Protein AF-A0A961H2U4-F1 (afdb_monomer_lite)

Foldseek 3Di:
DQCCVVVVDVDPVVADPQWAAADPVQFAQDPPPDDDGTFAWDWEAAPPPRDIDICHRVNLNCVGRVVVDHPVDDDRHDPVVVVVVVVVVQVVCVVVVNHDPDDDDD

Secondary structure (DSSP, 8-state):
-HHHHTTS-SSGGGS-TTSEEP-TTT---TT-S---SEE--EEEE-TTT--EEEE-HHHHHIIIIIS---TT----S-HHHHHHHHHHHHHHHHHTT-----PPP-

Radius of gyration: 17.07 Å; chains: 1; bounding box: 35×33×45 Å

pLDDT: mean 91.64, std 11.44, range [37.22, 98.5]

Sequence (106 aa):
MKLIDRGWINQADEIPDDAVPVDPDLINLGGSWHRPIFFSDQPFVCRDCGVSCVWKAVDQQWYFETFHAPYYETANRCRACRRKERRRKEQARIDSGHAVDTPPAE

Structure (mmCIF, N/CA/C/O backbone):
data_AF-A0A961H2U4-F1
#
_entry.id   AF-A0A961H2U4-F1
#
loop_
_atom_site.group_PDB
_atom_site.id
_atom_site.type_symbol
_atom_site.label_atom_id
_at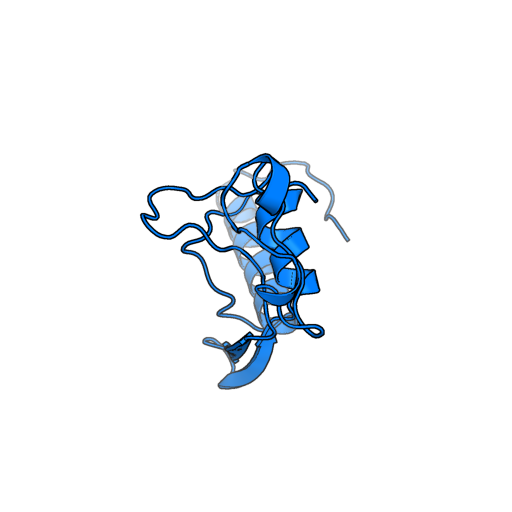om_site.label_alt_id
_atom_site.label_comp_id
_atom_site.label_asym_id
_atom_site.label_entity_id
_atom_site.label_seq_id
_atom_site.pdbx_PDB_ins_code
_atom_site.Cartn_x
_atom_site.Cartn_y
_atom_site.Cartn_z
_atom_site.occupancy
_atom_site.B_iso_or_equiv
_atom_site.auth_seq_id
_atom_site.auth_comp_id
_atom_site.auth_asym_id
_atom_site.auth_atom_id
_atom_site.pdbx_PDB_model_num
ATOM 1 N N . MET A 1 1 ? 12.297 3.035 -19.444 1.00 82.38 1 MET A N 1
ATOM 2 C CA . MET A 1 1 ? 11.355 2.698 -18.346 1.00 82.38 1 MET A CA 1
ATOM 3 C C . MET A 1 1 ? 12.208 2.630 -17.106 1.00 82.38 1 MET A C 1
ATOM 5 O O . MET A 1 1 ? 13.181 1.888 -17.142 1.00 82.38 1 MET A O 1
ATOM 9 N N . LYS A 1 2 ? 11.876 3.373 -16.043 1.00 92.31 2 LYS A N 1
ATOM 10 C CA . LYS A 1 2 ? 12.812 3.640 -14.936 1.00 92.31 2 LYS A CA 1
ATOM 11 C C . LYS A 1 2 ? 13.449 2.391 -14.319 1.00 92.31 2 LYS A C 1
ATOM 13 O O . LYS A 1 2 ? 14.611 2.437 -13.941 1.00 92.31 2 LYS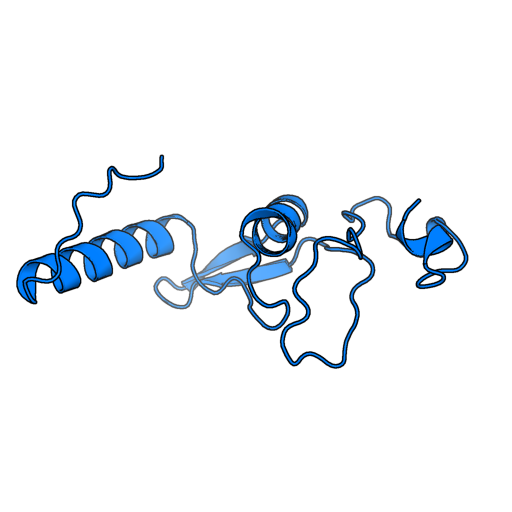 A O 1
ATOM 18 N N . LEU A 1 3 ? 12.722 1.274 -14.260 1.00 95.38 3 LEU A N 1
ATOM 19 C CA . LEU A 1 3 ? 13.245 -0.011 -13.782 1.00 95.38 3 LEU A CA 1
ATOM 20 C C . LEU A 1 3 ? 14.392 -0.558 -14.651 1.00 95.38 3 LEU A C 1
ATOM 22 O O . LEU A 1 3 ? 15.390 -1.012 -14.100 1.00 95.38 3 LEU A O 1
ATOM 26 N N . ILE A 1 4 ? 14.285 -0.469 -15.982 1.00 95.25 4 ILE A N 1
ATOM 27 C CA . ILE A 1 4 ? 15.361 -0.846 -16.919 1.00 95.25 4 ILE A CA 1
ATOM 28 C C . ILE A 1 4 ? 16.523 0.140 -16.795 1.00 95.25 4 ILE A C 1
ATOM 30 O O . ILE A 1 4 ? 17.674 -0.267 -16.683 1.00 95.25 4 ILE A O 1
ATOM 34 N N . ASP A 1 5 ? 16.221 1.440 -16.739 1.00 95.69 5 ASP A N 1
ATOM 35 C CA . ASP A 1 5 ? 17.235 2.501 -16.656 1.00 95.69 5 ASP A CA 1
ATOM 36 C C . ASP A 1 5 ? 18.073 2.382 -15.361 1.00 95.69 5 ASP A C 1
ATOM 38 O O . ASP A 1 5 ? 19.258 2.713 -15.330 1.00 95.69 5 ASP A O 1
ATOM 42 N N . ARG A 1 6 ? 17.463 1.855 -14.291 1.00 91.81 6 ARG A N 1
ATOM 43 C CA . ARG A 1 6 ? 18.086 1.523 -12.998 1.00 91.81 6 ARG A CA 1
ATOM 44 C C . ARG A 1 6 ? 18.735 0.136 -12.947 1.00 91.81 6 ARG A C 1
ATOM 46 O O . ARG A 1 6 ? 19.351 -0.186 -11.931 1.00 91.81 6 ARG A O 1
ATOM 53 N N . GLY A 1 7 ? 18.565 -0.692 -13.977 1.00 94.31 7 GLY A N 1
ATOM 54 C CA . GLY A 1 7 ? 19.036 -2.078 -14.009 1.00 94.31 7 GLY A CA 1
ATOM 55 C C . GLY A 1 7 ? 18.354 -2.995 -12.987 1.00 94.31 7 GLY A C 1
ATOM 56 O O . GLY A 1 7 ? 18.970 -3.946 -12.515 1.00 94.31 7 GLY A O 1
ATOM 57 N N . TRP A 1 8 ? 17.116 -2.690 -12.580 1.00 93.44 8 TRP A N 1
ATOM 58 C CA . TRP A 1 8 ? 16.326 -3.554 -11.688 1.00 93.44 8 TRP A CA 1
ATOM 59 C C . TRP A 1 8 ? 15.682 -4.713 -12.444 1.00 93.44 8 TRP A C 1
ATOM 61 O O . TRP A 1 8 ? 15.455 -5.766 -11.856 1.00 93.44 8 TRP A O 1
ATOM 71 N N . ILE A 1 9 ? 15.424 -4.501 -13.732 1.00 95.62 9 ILE A N 1
ATOM 72 C CA . ILE A 1 9 ? 15.023 -5.519 -14.698 1.00 95.62 9 ILE A CA 1
ATOM 73 C C . ILE A 1 9 ? 15.834 -5.307 -15.981 1.00 95.62 9 ILE A C 1
ATOM 75 O O . ILE A 1 9 ? 16.357 -4.213 -16.217 1.00 95.62 9 ILE A O 1
ATOM 79 N N . ASN A 1 10 ? 15.921 -6.331 -16.817 1.00 96.06 10 ASN A N 1
ATOM 80 C CA . ASN A 1 10 ? 16.588 -6.283 -18.115 1.00 96.06 10 ASN A CA 1
ATOM 81 C C . ASN A 1 10 ? 15.607 -5.936 -19.239 1.00 96.06 10 ASN A C 1
ATOM 83 O O . ASN A 1 10 ? 15.978 -5.246 -20.190 1.00 96.06 10 ASN A O 1
ATOM 87 N N . GLN A 1 11 ? 14.367 -6.423 -19.143 1.00 95.19 11 GLN A N 1
ATOM 88 C CA . GLN A 1 11 ? 13.363 -6.322 -20.200 1.00 95.19 11 GLN A CA 1
ATOM 89 C C . GLN A 1 11 ? 11.976 -5.990 -19.634 1.00 95.19 11 GLN A C 1
ATOM 91 O O . GLN A 1 11 ? 11.681 -6.235 -18.468 1.00 95.19 11 GLN A O 1
ATOM 96 N N . ALA A 1 12 ? 11.126 -5.362 -20.450 1.00 92.19 12 ALA A N 1
ATOM 97 C CA . ALA A 1 12 ? 9.814 -4.886 -20.003 1.00 92.19 12 ALA A CA 1
ATOM 98 C C . ALA A 1 12 ? 8.798 -6.018 -19.764 1.00 92.19 12 ALA A C 1
ATOM 100 O O . ALA A 1 12 ? 7.874 -5.833 -18.983 1.00 92.19 12 ALA A O 1
ATOM 101 N N . ASP A 1 13 ? 8.987 -7.172 -20.401 1.00 95.19 13 ASP A N 1
ATOM 102 C CA . ASP A 1 13 ? 8.166 -8.383 -20.265 1.00 95.19 13 ASP A CA 1
ATOM 103 C C . ASP A 1 13 ? 8.372 -9.121 -18.930 1.00 95.19 13 ASP A C 1
ATOM 105 O O . ASP A 1 13 ? 7.598 -10.011 -18.586 1.00 95.19 13 ASP A O 1
ATOM 109 N N . GLU A 1 14 ? 9.365 -8.717 -18.131 1.00 95.19 14 GLU A N 1
ATOM 110 C CA . GLU A 1 14 ? 9.478 -9.124 -16.726 1.00 95.19 14 GLU A CA 1
ATOM 111 C C . GLU A 1 14 ? 8.340 -8.549 -15.858 1.00 95.19 14 GLU A C 1
ATOM 113 O O . GLU A 1 14 ? 8.127 -9.004 -14.731 1.00 95.19 14 GLU A O 1
ATOM 118 N N . ILE A 1 15 ? 7.603 -7.555 -16.370 1.00 96.50 15 ILE A N 1
ATOM 119 C CA . ILE A 1 15 ? 6.406 -6.991 -15.744 1.00 96.50 15 ILE A CA 1
ATOM 120 C C . ILE A 1 15 ? 5.161 -7.604 -16.405 1.00 96.50 15 ILE A C 1
ATOM 122 O O . ILE A 1 15 ? 4.991 -7.446 -17.613 1.00 96.50 15 ILE A O 1
ATOM 126 N N . PRO A 1 16 ? 4.269 -8.270 -15.647 1.00 96.38 16 PRO A N 1
ATOM 127 C CA . PRO A 1 16 ? 3.008 -8.772 -16.189 1.00 96.38 16 PRO A CA 1
ATOM 128 C C . PRO A 1 16 ? 2.119 -7.654 -16.753 1.00 96.38 16 PRO A C 1
ATOM 130 O O . PRO A 1 16 ? 2.057 -6.564 -16.184 1.00 96.38 16 PRO A O 1
ATOM 133 N N . ASP A 1 17 ? 1.371 -7.947 -17.820 1.00 94.50 17 ASP A N 1
ATOM 134 C CA . ASP A 1 17 ? 0.498 -6.973 -18.501 1.00 94.50 17 ASP A CA 1
ATOM 135 C C . ASP A 1 17 ? -0.618 -6.405 -17.602 1.00 94.50 17 ASP A C 1
ATOM 137 O O . ASP A 1 17 ? -1.096 -5.291 -17.820 1.00 94.50 17 AS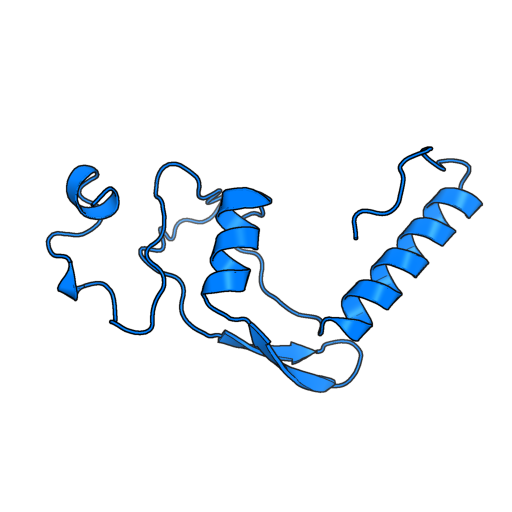P A O 1
ATOM 141 N N . ASP A 1 18 ? -1.059 -7.167 -16.600 1.00 94.69 18 ASP A N 1
ATOM 142 C CA . ASP A 1 18 ? -2.093 -6.783 -15.634 1.00 94.69 18 ASP A CA 1
ATOM 143 C C . ASP A 1 18 ? -1.528 -6.135 -14.357 1.00 94.69 18 ASP A C 1
ATOM 145 O O . ASP A 1 18 ? -2.281 -5.794 -13.439 1.00 94.69 18 ASP A O 1
ATOM 149 N N . ALA A 1 19 ? -0.209 -5.939 -14.296 1.00 97.19 19 ALA A N 1
ATOM 150 C CA . ALA A 1 19 ? 0.487 -5.333 -13.174 1.00 97.19 19 ALA A CA 1
ATOM 151 C C . ALA A 1 19 ? 0.80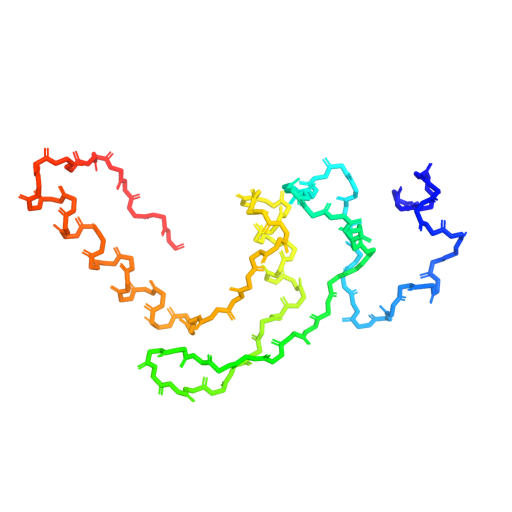0 -3.847 -13.413 1.00 97.19 19 ALA A C 1
ATOM 153 O O . ALA A 1 19 ? 0.863 -3.350 -14.536 1.00 97.19 19 ALA A O 1
ATOM 154 N N . VAL A 1 20 ? 1.031 -3.116 -12.323 1.00 97.56 20 VAL A N 1
ATOM 155 C CA . VAL A 1 20 ? 1.482 -1.719 -12.363 1.00 97.56 20 VAL A CA 1
ATOM 156 C C . VAL A 1 20 ? 2.981 -1.685 -12.063 1.00 97.56 20 VAL A C 1
ATOM 158 O O . VAL A 1 20 ? 3.368 -2.122 -10.978 1.00 97.56 20 VAL A O 1
ATOM 161 N N . PRO A 1 21 ? 3.845 -1.192 -12.969 1.00 97.56 21 PRO A N 1
ATOM 162 C CA . PRO A 1 21 ? 5.282 -1.135 -12.717 1.00 97.56 21 PRO A CA 1
ATOM 163 C C . PRO A 1 21 ? 5.595 -0.172 -11.568 1.00 97.56 21 PRO A C 1
ATOM 165 O O . PRO A 1 21 ? 5.025 0.916 -11.489 1.00 97.56 21 PRO A O 1
ATOM 168 N N . VAL A 1 22 ? 6.529 -0.568 -10.704 1.00 97.25 22 VAL A N 1
ATOM 169 C CA . VAL A 1 22 ? 7.019 0.271 -9.602 1.00 97.25 22 VAL A CA 1
ATOM 170 C C . VAL A 1 22 ? 7.878 1.403 -10.155 1.00 97.25 22 VAL A C 1
ATOM 172 O O . VAL A 1 22 ? 8.744 1.179 -11.005 1.00 97.25 22 VAL A O 1
ATOM 175 N N . ASP A 1 23 ? 7.709 2.610 -9.623 1.00 96.38 23 ASP A N 1
ATOM 176 C CA . ASP A 1 23 ? 8.676 3.686 -9.784 1.00 96.38 23 ASP A CA 1
ATOM 177 C C . ASP A 1 23 ? 9.793 3.545 -8.728 1.00 96.38 23 ASP A C 1
ATOM 179 O O . ASP A 1 23 ? 9.577 3.820 -7.539 1.00 96.38 23 ASP A O 1
ATOM 183 N N . PRO A 1 24 ? 11.017 3.144 -9.129 1.00 94.25 24 PRO A N 1
ATOM 184 C CA . PRO A 1 24 ? 12.121 2.941 -8.196 1.00 94.25 24 PRO A CA 1
ATOM 185 C C . PRO A 1 24 ? 12.595 4.244 -7.531 1.00 94.25 24 PRO A C 1
ATOM 187 O O . PRO A 1 24 ? 13.415 4.180 -6.618 1.00 94.25 24 PRO A O 1
ATOM 190 N N . ASP A 1 25 ? 12.145 5.418 -7.990 1.00 93.69 25 ASP A N 1
ATOM 191 C CA . ASP A 1 25 ? 12.460 6.726 -7.394 1.00 93.69 25 ASP A CA 1
ATOM 192 C C . ASP A 1 25 ? 11.535 7.083 -6.231 1.00 93.69 25 ASP A C 1
ATOM 194 O O . ASP A 1 25 ? 11.906 7.891 -5.381 1.00 93.69 25 ASP A O 1
ATOM 198 N N . LEU A 1 26 ? 10.317 6.538 -6.232 1.00 94.94 26 LEU A N 1
ATOM 199 C CA . LEU A 1 26 ? 9.241 6.968 -5.337 1.00 94.94 26 LEU A CA 1
ATOM 200 C C . LEU A 1 26 ? 8.981 5.968 -4.214 1.00 94.94 26 LEU A C 1
ATOM 202 O O . LEU A 1 26 ? 8.511 6.349 -3.138 1.00 94.94 26 LEU A O 1
ATOM 206 N N . ILE A 1 27 ? 9.279 4.692 -4.458 1.00 93.69 27 ILE A N 1
ATOM 207 C CA . ILE A 1 27 ? 8.955 3.633 -3.516 1.00 93.69 27 ILE A CA 1
ATOM 208 C C . ILE A 1 27 ? 9.754 3.743 -2.211 1.00 93.69 27 ILE A C 1
ATOM 210 O O . ILE A 1 27 ? 10.986 3.733 -2.185 1.00 93.69 27 ILE A O 1
ATOM 214 N N . ASN A 1 28 ? 9.037 3.770 -1.088 1.00 92.31 28 ASN A N 1
ATOM 215 C CA . ASN A 1 28 ? 9.632 3.663 0.237 1.00 92.31 28 ASN A CA 1
ATOM 216 C C . ASN A 1 28 ? 9.810 2.185 0.621 1.00 92.31 28 ASN A C 1
ATOM 218 O O . ASN A 1 28 ? 8.903 1.547 1.155 1.00 92.31 28 ASN A O 1
ATOM 222 N N . LEU A 1 29 ? 11.002 1.631 0.388 1.00 89.12 29 LEU A N 1
ATOM 223 C CA . LEU A 1 29 ? 11.319 0.250 0.780 1.00 89.12 29 LEU A CA 1
ATOM 224 C C . LEU A 1 29 ? 11.316 0.042 2.307 1.00 89.12 29 LEU A C 1
ATOM 226 O O . LEU A 1 29 ? 11.216 -1.094 2.778 1.00 89.12 29 LEU A O 1
ATOM 230 N N . GLY A 1 30 ? 11.415 1.113 3.102 1.00 86.69 30 GLY A N 1
ATOM 231 C CA . GLY A 1 30 ? 11.591 1.025 4.547 1.00 86.69 30 GLY A CA 1
ATOM 232 C C . GLY A 1 30 ? 12.800 0.152 4.908 1.00 86.69 30 GLY A C 1
ATOM 233 O O . GLY A 1 30 ? 13.880 0.312 4.350 1.00 86.69 30 GLY A O 1
ATOM 234 N N . GLY A 1 31 ? 12.605 -0.797 5.827 1.00 84.75 31 GLY A N 1
ATOM 235 C CA . GLY A 1 31 ? 13.610 -1.807 6.190 1.00 84.75 31 GLY A CA 1
ATOM 236 C C . GLY A 1 31 ? 13.542 -3.103 5.370 1.00 84.75 31 GLY A C 1
ATOM 237 O O . GLY A 1 31 ? 14.088 -4.115 5.803 1.00 84.75 31 GLY A O 1
ATOM 238 N N . SER A 1 32 ? 12.820 -3.121 4.244 1.00 82.94 32 SER A N 1
ATOM 239 C CA . SER A 1 32 ? 12.669 -4.319 3.412 1.00 82.94 32 SER A CA 1
ATOM 240 C C . SER A 1 32 ? 13.948 -4.630 2.632 1.00 82.94 32 SER A C 1
ATOM 242 O O . SER A 1 32 ? 14.530 -3.758 1.992 1.00 82.94 32 SER A O 1
ATOM 244 N N . TRP A 1 33 ? 14.334 -5.907 2.610 1.00 82.69 33 TRP A N 1
ATOM 245 C CA . TRP A 1 33 ? 15.393 -6.422 1.731 1.00 82.69 33 TRP A CA 1
ATOM 246 C C . TRP A 1 33 ? 14.899 -6.704 0.306 1.00 82.69 33 TRP A C 1
ATOM 248 O O . TRP A 1 33 ? 15.702 -6.869 -0.612 1.00 82.69 33 TRP A O 1
ATOM 258 N N . HIS A 1 34 ? 13.581 -6.775 0.115 1.00 85.69 34 HIS A N 1
ATOM 259 C CA . HIS A 1 34 ? 12.961 -7.028 -1.177 1.00 85.69 34 HIS A CA 1
ATOM 260 C C . HIS A 1 34 ? 12.699 -5.715 -1.916 1.00 85.69 34 HIS A C 1
ATOM 262 O O . HIS A 1 34 ? 12.070 -4.809 -1.364 1.00 85.69 34 HIS A O 1
ATOM 268 N N . ARG A 1 35 ? 13.144 -5.655 -3.176 1.00 89.44 35 ARG A N 1
ATOM 269 C CA . ARG A 1 35 ? 12.839 -4.581 -4.125 1.00 89.44 35 ARG A CA 1
ATOM 270 C C . ARG A 1 35 ? 11.754 -5.064 -5.088 1.00 89.44 35 ARG A C 1
ATOM 272 O O . ARG A 1 35 ? 12.072 -5.886 -5.949 1.00 89.44 35 ARG A O 1
ATOM 279 N N . PRO A 1 36 ? 10.506 -4.602 -4.950 1.00 93.44 36 PRO A N 1
ATOM 280 C CA . PRO A 1 36 ? 9.469 -4.960 -5.900 1.00 93.44 36 PRO A CA 1
ATOM 281 C C . PRO A 1 36 ? 9.709 -4.250 -7.230 1.00 93.44 36 PRO A C 1
ATOM 283 O O . PRO A 1 36 ? 10.206 -3.123 -7.274 1.00 93.44 36 PRO A O 1
ATOM 286 N N . ILE A 1 37 ? 9.336 -4.927 -8.309 1.00 96.38 37 ILE A N 1
ATOM 287 C CA . ILE A 1 37 ? 9.416 -4.398 -9.675 1.00 96.38 37 ILE A CA 1
ATOM 288 C C . ILE A 1 37 ? 8.024 -4.061 -10.236 1.00 96.38 37 ILE A C 1
ATOM 290 O O . ILE A 1 37 ? 7.911 -3.246 -11.144 1.00 96.38 37 ILE A O 1
ATOM 294 N N . PHE A 1 38 ? 6.953 -4.604 -9.652 1.00 97.44 38 PHE A N 1
ATOM 295 C CA . PHE A 1 38 ? 5.567 -4.267 -9.977 1.00 97.44 38 PHE A CA 1
ATOM 296 C C . PHE A 1 38 ? 4.630 -4.491 -8.782 1.00 97.44 38 PHE A C 1
ATOM 298 O O . PHE A 1 38 ? 4.972 -5.201 -7.835 1.00 97.44 38 PHE A O 1
ATOM 305 N N . PHE A 1 39 ? 3.429 -3.923 -8.866 1.00 97.69 39 PHE A N 1
ATOM 306 C CA . PHE A 1 39 ? 2.275 -4.223 -8.023 1.00 97.69 39 PHE A CA 1
ATOM 307 C C . PHE A 1 39 ? 1.254 -5.046 -8.809 1.00 97.69 39 PHE A C 1
ATOM 309 O O . PHE A 1 39 ? 0.991 -4.758 -9.974 1.00 97.69 39 PHE A O 1
ATOM 316 N N . SER A 1 40 ? 0.633 -6.031 -8.168 1.00 97.56 40 SER A N 1
ATOM 317 C CA . SER A 1 40 ? -0.444 -6.848 -8.744 1.00 97.56 40 SER A CA 1
ATOM 318 C C . SER A 1 40 ? -1.611 -6.943 -7.771 1.00 97.56 40 SER A C 1
ATOM 320 O O . SER A 1 40 ? -1.417 -6.794 -6.566 1.00 97.56 40 SER A O 1
ATOM 322 N N . ASP A 1 41 ? -2.825 -7.182 -8.260 1.00 98.12 41 ASP A N 1
ATOM 323 C CA . ASP A 1 41 ? -4.019 -7.292 -7.418 1.00 98.12 41 ASP A CA 1
ATOM 324 C C . ASP A 1 41 ? -3.843 -8.354 -6.315 1.00 98.12 41 ASP A C 1
ATOM 326 O O . ASP A 1 41 ? -3.656 -9.538 -6.588 1.00 98.12 41 ASP A O 1
ATOM 330 N N . GLN A 1 42 ? -3.915 -7.928 -5.048 1.00 97.19 42 GLN A N 1
ATOM 331 C CA . GLN A 1 42 ? -3.709 -8.806 -3.892 1.00 97.19 42 GLN A CA 1
ATOM 332 C C . GLN A 1 42 ? -5.031 -9.066 -3.155 1.00 97.19 42 GLN A C 1
ATOM 334 O O . GLN A 1 42 ? -5.620 -8.125 -2.608 1.00 97.19 42 GLN A O 1
ATOM 339 N N . PRO A 1 43 ? -5.527 -10.315 -3.081 1.00 98.12 43 PRO A N 1
ATOM 340 C CA . PRO A 1 43 ? -6.687 -10.630 -2.260 1.00 98.12 43 PRO A CA 1
ATOM 341 C C . PRO A 1 43 ? -6.340 -10.502 -0.771 1.00 98.12 43 PRO A C 1
ATOM 343 O O . PRO A 1 43 ? -5.265 -10.897 -0.325 1.00 98.12 43 PRO A O 1
ATOM 346 N N . PHE A 1 44 ? -7.272 -9.989 0.027 1.00 98.25 44 PHE A N 1
ATOM 347 C CA . PHE A 1 44 ? -7.138 -9.944 1.481 1.00 98.25 44 PHE A CA 1
ATOM 348 C C . PHE A 1 44 ? -8.494 -10.092 2.168 1.00 98.25 44 PHE A C 1
ATOM 350 O O . PHE A 1 44 ? -9.549 -9.813 1.595 1.00 98.25 44 PHE A O 1
ATOM 357 N N . VAL A 1 45 ? -8.468 -10.501 3.434 1.00 98.44 45 VAL A N 1
ATOM 358 C CA . VAL A 1 45 ? -9.657 -10.562 4.287 1.00 98.44 45 VAL A CA 1
ATOM 359 C C . VAL A 1 45 ? -9.605 -9.407 5.274 1.00 98.44 45 VAL A C 1
ATOM 361 O O . VAL A 1 45 ? -8.598 -9.189 5.948 1.00 98.44 45 VAL A O 1
ATOM 364 N N . CYS A 1 46 ? -10.691 -8.641 5.367 1.00 98.44 46 CYS A N 1
ATOM 365 C CA . CYS A 1 46 ? -10.776 -7.560 6.338 1.00 98.44 46 CYS A CA 1
ATOM 366 C C . CYS A 1 46 ? -10.701 -8.120 7.764 1.00 98.44 46 CYS A C 1
ATOM 368 O O . CYS A 1 46 ? -11.593 -8.851 8.188 1.00 98.44 46 CYS A O 1
ATOM 370 N N . ARG A 1 47 ? -9.698 -7.699 8.540 1.00 98.19 47 ARG A N 1
ATOM 371 C CA . ARG A 1 47 ? -9.506 -8.153 9.928 1.00 98.19 47 ARG A CA 1
ATOM 372 C C . ARG A 1 47 ? -10.646 -7.793 10.885 1.00 98.19 47 ARG A C 1
ATOM 374 O O . ARG A 1 47 ? -10.744 -8.389 11.948 1.00 98.19 47 ARG A O 1
ATOM 381 N N . ASP A 1 48 ? -11.458 -6.791 10.542 1.00 98.06 48 ASP A N 1
ATOM 382 C CA . ASP A 1 48 ? -12.516 -6.292 11.427 1.00 98.06 48 ASP A CA 1
ATOM 383 C C . ASP A 1 48 ? -13.889 -6.902 11.101 1.00 98.06 48 ASP A C 1
ATOM 385 O O . ASP A 1 48 ? -14.674 -7.144 12.011 1.00 98.06 48 ASP A O 1
ATOM 389 N N . CYS A 1 49 ? -14.213 -7.117 9.819 1.00 98.12 49 CYS A N 1
ATOM 390 C CA . CYS A 1 49 ? -15.539 -7.600 9.401 1.00 98.12 49 CYS A CA 1
ATOM 391 C C . CYS A 1 49 ? -15.528 -8.899 8.586 1.00 98.12 49 CYS A C 1
ATOM 393 O O . CYS A 1 49 ? -16.592 -9.370 8.201 1.00 98.12 49 CYS A O 1
ATOM 395 N N . GLY A 1 50 ? -14.358 -9.466 8.286 1.00 98.31 50 GLY A N 1
ATOM 396 C CA . GLY A 1 50 ? -14.227 -10.747 7.589 1.00 98.31 50 GLY A CA 1
ATOM 397 C C . GLY A 1 50 ? -14.539 -10.727 6.089 1.00 98.31 50 GLY A C 1
ATOM 398 O O . GLY A 1 50 ? -14.411 -11.757 5.440 1.00 98.31 50 GLY A O 1
ATOM 399 N N . VAL A 1 51 ? -14.926 -9.585 5.508 1.00 98.50 51 VAL A N 1
ATOM 400 C CA . VAL A 1 51 ? -15.221 -9.511 4.069 1.00 98.50 51 VAL A CA 1
ATOM 401 C C . VAL A 1 51 ? -13.954 -9.723 3.235 1.00 98.50 51 VAL A C 1
ATOM 403 O O . VAL A 1 51 ? -12.911 -9.120 3.513 1.00 98.50 51 VAL A O 1
ATOM 406 N N . SER A 1 52 ? -14.058 -10.552 2.196 1.00 98.44 52 SER A N 1
ATOM 407 C CA . SER A 1 52 ? -13.023 -10.701 1.173 1.00 98.44 52 SER A CA 1
ATOM 408 C C . SER A 1 52 ? -12.959 -9.446 0.306 1.00 98.44 52 SER A C 1
ATOM 410 O O . SER A 1 52 ? -13.977 -8.894 -0.108 1.00 98.44 52 SER A O 1
ATOM 412 N N . CYS A 1 53 ? -11.753 -8.966 0.054 1.00 98.19 53 CYS A N 1
ATOM 413 C CA . CYS A 1 53 ? -11.469 -7.776 -0.732 1.00 98.19 53 CYS A CA 1
ATOM 414 C C . CYS A 1 53 ? -10.278 -8.040 -1.650 1.00 98.19 53 CYS A C 1
ATOM 416 O O . CYS A 1 53 ? -9.511 -8.974 -1.437 1.00 98.19 53 CYS A O 1
ATOM 418 N N . VAL A 1 54 ? -10.104 -7.164 -2.633 1.00 98.06 54 VAL A N 1
ATOM 419 C CA . VAL A 1 54 ? -8.903 -7.104 -3.465 1.00 98.06 54 VAL A CA 1
ATOM 420 C C . VAL A 1 54 ? -8.264 -5.741 -3.254 1.00 98.06 54 VAL A C 1
ATOM 422 O O . VAL A 1 54 ? -8.942 -4.712 -3.318 1.00 98.06 54 VAL A O 1
ATOM 425 N N . TRP A 1 55 ? -6.973 -5.732 -2.947 1.00 97.81 55 TRP A N 1
ATOM 426 C CA . TRP A 1 55 ? -6.154 -4.537 -2.944 1.00 97.81 55 TRP A CA 1
ATOM 427 C C . TRP A 1 55 ? -5.578 -4.357 -4.338 1.00 97.81 55 TRP A C 1
ATOM 429 O O . TRP A 1 55 ? -4.666 -5.079 -4.739 1.00 97.81 55 TRP A O 1
ATOM 439 N N . LYS A 1 56 ? -6.163 -3.428 -5.091 1.00 97.88 56 LYS A N 1
ATOM 440 C CA . LYS A 1 56 ? -5.827 -3.258 -6.500 1.00 97.88 56 LYS A CA 1
ATOM 441 C C . LYS A 1 56 ? -4.395 -2.767 -6.678 1.00 97.88 56 LYS A C 1
ATOM 443 O O . LYS A 1 56 ? -3.934 -1.962 -5.868 1.00 97.88 56 LYS A O 1
ATOM 448 N N . ALA A 1 57 ? -3.731 -3.176 -7.753 1.00 97.94 57 ALA A N 1
ATOM 449 C CA . ALA A 1 57 ? -2.380 -2.721 -8.089 1.00 97.94 57 ALA A CA 1
ATOM 450 C C . ALA A 1 57 ? -2.273 -1.182 -8.136 1.00 97.94 57 ALA A C 1
ATOM 452 O O . ALA A 1 57 ? -1.346 -0.595 -7.586 1.00 97.94 57 ALA A O 1
ATOM 453 N N . VAL A 1 58 ? -3.284 -0.509 -8.691 1.00 97.31 58 VAL A N 1
ATOM 454 C CA . VAL A 1 58 ? -3.360 0.965 -8.728 1.00 97.31 58 VAL A CA 1
ATOM 455 C C . VAL A 1 58 ? -3.495 1.605 -7.339 1.00 97.31 58 VAL A C 1
ATOM 457 O O . VAL A 1 58 ? -2.912 2.654 -7.077 1.00 97.31 58 VAL A O 1
ATOM 460 N N . ASP A 1 59 ? -4.222 0.962 -6.419 1.00 97.06 59 ASP A N 1
ATOM 461 C CA . ASP A 1 59 ? -4.353 1.441 -5.038 1.00 97.06 59 ASP A CA 1
ATOM 462 C C . ASP A 1 59 ? -3.043 1.229 -4.262 1.00 97.06 59 ASP A C 1
ATOM 464 O O . ASP A 1 59 ? -2.716 2.020 -3.378 1.00 97.06 59 ASP A O 1
ATOM 468 N N . GLN A 1 60 ? -2.300 0.160 -4.571 1.00 97.69 60 GLN A N 1
ATOM 469 C CA . GLN A 1 60 ? -0.962 -0.092 -4.027 1.00 97.69 60 GLN A CA 1
ATOM 470 C C . GLN A 1 60 ? 0.030 0.969 -4.500 1.00 97.69 60 GLN A C 1
ATOM 472 O O . GLN A 1 60 ? 0.726 1.543 -3.666 1.00 97.69 60 GLN A O 1
ATOM 477 N N . GLN A 1 61 ? 0.034 1.291 -5.799 1.00 97.50 61 GLN A N 1
ATOM 478 C CA . GLN A 1 61 ? 0.887 2.340 -6.357 1.00 97.50 61 GLN A CA 1
ATOM 479 C C . GLN A 1 61 ? 0.681 3.668 -5.625 1.00 97.50 61 GLN A C 1
ATOM 481 O O . GLN A 1 61 ? 1.630 4.236 -5.092 1.00 97.50 61 GLN A O 1
ATOM 486 N N . TRP A 1 62 ? -0.567 4.133 -5.507 1.00 96.81 62 TRP A N 1
ATOM 487 C CA . TRP A 1 62 ? -0.858 5.356 -4.757 1.00 96.81 62 TRP A CA 1
ATOM 488 C C . TRP A 1 62 ? -0.385 5.260 -3.296 1.00 96.81 62 TRP A C 1
ATOM 490 O O . TRP A 1 62 ? 0.232 6.190 -2.775 1.00 96.81 62 TRP A O 1
ATOM 500 N N . TYR A 1 63 ? -0.632 4.130 -2.628 1.00 96.44 63 TYR A N 1
ATOM 501 C CA . TYR A 1 63 ? -0.277 3.944 -1.220 1.00 96.44 63 TYR A CA 1
ATOM 502 C C . TYR A 1 63 ? 1.238 3.991 -0.967 1.00 96.44 63 TYR A C 1
ATOM 504 O O . TYR A 1 63 ? 1.692 4.621 -0.009 1.00 96.44 63 TYR A O 1
ATOM 512 N N . PHE A 1 64 ? 2.027 3.352 -1.825 1.00 96.12 64 PHE A N 1
ATOM 513 C CA . PHE A 1 64 ? 3.472 3.249 -1.638 1.00 96.12 64 PHE A CA 1
ATOM 514 C C . PHE A 1 64 ? 4.251 4.405 -2.265 1.00 96.12 64 PHE A C 1
ATOM 516 O O . PHE A 1 64 ? 5.234 4.851 -1.680 1.00 96.12 64 PHE A O 1
ATOM 523 N N . GLU A 1 65 ? 3.824 4.913 -3.421 1.00 96.62 65 GLU A N 1
ATOM 524 C CA . GLU A 1 65 ? 4.571 5.932 -4.170 1.00 96.62 65 GLU A CA 1
ATOM 525 C C . GLU A 1 65 ? 4.089 7.353 -3.880 1.00 96.62 65 GLU A C 1
ATOM 527 O O . GLU A 1 65 ? 4.898 8.272 -3.860 1.00 96.62 65 GLU A O 1
ATOM 532 N N . THR A 1 66 ? 2.786 7.556 -3.639 1.00 95.94 66 THR A N 1
ATOM 533 C CA . THR A 1 66 ? 2.229 8.895 -3.356 1.00 95.94 66 THR A CA 1
ATOM 534 C C . THR A 1 66 ? 2.088 9.152 -1.860 1.00 95.94 66 THR A C 1
ATOM 536 O O . THR A 1 66 ? 2.463 10.211 -1.365 1.00 95.94 66 THR A O 1
ATOM 539 N N . PHE A 1 67 ? 1.544 8.189 -1.114 1.00 95.31 67 PHE A N 1
ATOM 540 C CA . PHE A 1 67 ? 1.408 8.296 0.342 1.00 95.31 67 PHE A CA 1
ATOM 541 C C . PHE A 1 67 ? 2.701 7.903 1.089 1.00 95.31 67 PHE A C 1
ATOM 543 O O . PHE A 1 67 ? 2.807 8.135 2.292 1.00 95.31 67 PHE A O 1
ATOM 550 N N . HIS A 1 68 ? 3.702 7.362 0.379 1.00 94.69 68 HIS A N 1
ATOM 551 C CA . HIS A 1 68 ? 5.016 6.964 0.905 1.00 94.69 68 HIS A CA 1
ATOM 552 C C . HIS A 1 68 ? 4.965 5.968 2.074 1.00 94.69 68 HIS A C 1
ATOM 554 O O . HIS A 1 68 ? 5.855 5.954 2.937 1.00 94.69 68 HIS A O 1
ATOM 560 N N . ALA A 1 69 ? 3.944 5.105 2.107 1.00 94.12 69 ALA A N 1
ATOM 561 C CA . ALA A 1 69 ? 3.901 4.021 3.079 1.00 94.12 69 ALA A CA 1
ATOM 562 C C . ALA A 1 69 ? 5.103 3.073 2.903 1.00 94.12 69 ALA A C 1
ATOM 564 O O . ALA A 1 69 ? 5.546 2.847 1.775 1.00 94.12 69 ALA A O 1
ATOM 565 N N . PRO A 1 70 ? 5.631 2.482 3.988 1.00 94.06 70 PRO A N 1
ATOM 566 C CA . PRO A 1 70 ? 6.676 1.472 3.880 1.00 94.06 70 PRO A CA 1
ATOM 567 C C . PRO A 1 70 ? 6.184 0.221 3.137 1.00 94.06 70 PRO A C 1
ATOM 569 O O . PRO A 1 70 ? 5.124 -0.312 3.459 1.00 94.06 70 PRO A O 1
ATOM 572 N N . TYR A 1 71 ? 6.984 -0.304 2.205 1.00 92.94 71 TYR A N 1
ATOM 573 C CA . TYR A 1 71 ? 6.591 -1.430 1.341 1.00 92.94 71 TYR A CA 1
ATOM 574 C C . TYR A 1 71 ? 6.264 -2.740 2.087 1.00 92.94 71 TYR A C 1
ATOM 576 O O . TYR A 1 71 ? 5.572 -3.607 1.565 1.00 92.94 71 TYR A O 1
ATOM 584 N N . TYR A 1 72 ? 6.715 -2.900 3.333 1.00 90.88 72 TYR A N 1
ATOM 585 C CA . TYR A 1 72 ? 6.365 -4.068 4.150 1.00 90.88 72 TYR A CA 1
ATOM 586 C C . TYR A 1 72 ? 4.917 -4.043 4.681 1.00 90.88 72 TYR A C 1
ATOM 588 O O . TYR A 1 72 ? 4.477 -5.004 5.317 1.00 90.88 72 TYR A O 1
ATOM 596 N N . GLU A 1 73 ? 4.177 -2.951 4.480 1.00 93.06 73 GLU A N 1
ATOM 597 C CA . GLU A 1 73 ? 2.777 -2.852 4.883 1.00 93.06 73 GLU A CA 1
ATOM 598 C C . GLU A 1 73 ? 1.824 -3.524 3.890 1.00 93.06 73 GLU A C 1
ATOM 600 O O . GLU A 1 73 ? 2.061 -3.576 2.688 1.00 93.06 73 GLU A O 1
ATOM 605 N N . THR A 1 74 ? 0.688 -4.010 4.399 1.00 94.31 74 THR A N 1
ATOM 606 C CA . THR A 1 74 ? -0.350 -4.643 3.578 1.00 94.31 74 THR A CA 1
ATOM 607 C C . THR A 1 74 ? -1.748 -4.130 3.907 1.00 94.31 74 THR A C 1
ATOM 609 O O . THR A 1 74 ? -2.050 -3.747 5.045 1.00 94.31 74 THR A O 1
ATOM 612 N N . ALA A 1 75 ? -2.649 -4.148 2.920 1.00 96.75 75 ALA A N 1
ATOM 613 C CA . ALA A 1 75 ? -4.059 -3.880 3.164 1.00 96.75 75 ALA A CA 1
ATOM 614 C C . ALA A 1 75 ? -4.678 -4.982 4.036 1.00 96.75 75 ALA A C 1
ATOM 616 O O . ALA A 1 75 ? -4.793 -6.134 3.634 1.00 96.75 75 ALA A O 1
ATOM 617 N N . ASN A 1 76 ? -5.138 -4.603 5.230 1.00 97.31 76 ASN A N 1
ATOM 618 C CA . ASN A 1 76 ? -5.771 -5.524 6.182 1.00 97.31 76 ASN A CA 1
ATOM 619 C C . ASN A 1 76 ? -7.206 -5.133 6.568 1.00 97.31 76 ASN A C 1
ATOM 621 O O . ASN A 1 76 ? -7.864 -5.844 7.324 1.00 97.31 76 ASN A O 1
ATOM 625 N N . ARG A 1 77 ? -7.719 -4.004 6.067 1.00 97.88 77 ARG A N 1
ATOM 626 C CA . ARG A 1 77 ? -9.080 -3.509 6.328 1.00 97.88 77 ARG A CA 1
ATOM 627 C C . ARG A 1 77 ? -9.745 -3.065 5.044 1.00 97.88 77 ARG A C 1
ATOM 629 O O . ARG A 1 77 ? -9.124 -2.358 4.256 1.00 97.88 77 ARG A O 1
ATOM 636 N N . CYS A 1 78 ? -11.020 -3.398 4.868 1.00 97.56 78 CYS A N 1
ATOM 637 C CA . CYS A 1 78 ? -11.823 -2.879 3.763 1.00 97.56 78 CYS A CA 1
ATOM 638 C C . CYS A 1 78 ? -12.040 -1.358 3.896 1.00 97.56 78 CYS A C 1
ATOM 640 O O . CYS A 1 78 ? -11.869 -0.779 4.974 1.00 97.56 78 CYS A O 1
ATOM 642 N N . ARG A 1 79 ? -12.464 -0.692 2.813 1.00 94.62 79 ARG A N 1
ATOM 643 C CA . ARG A 1 79 ? -12.684 0.769 2.789 1.00 94.62 79 ARG A CA 1
ATOM 644 C C . ARG A 1 79 ? -13.640 1.245 3.891 1.00 94.62 79 ARG A C 1
ATOM 646 O O . ARG A 1 79 ? -13.378 2.270 4.520 1.00 94.62 79 ARG A O 1
ATOM 653 N N . ALA A 1 80 ? -14.711 0.495 4.157 1.00 96.56 80 ALA A N 1
ATOM 654 C CA . ALA A 1 80 ? -15.674 0.824 5.208 1.00 96.56 80 ALA A CA 1
ATOM 655 C C . ALA A 1 80 ? -15.033 0.782 6.609 1.00 96.56 80 ALA A C 1
ATOM 657 O O . ALA A 1 80 ? -15.146 1.745 7.371 1.00 96.56 80 ALA A O 1
ATOM 658 N N . CYS A 1 81 ? -14.286 -0.281 6.920 1.00 97.81 81 CYS A N 1
ATOM 659 C CA . CYS A 1 81 ? -13.581 -0.417 8.196 1.00 97.81 81 CYS A CA 1
ATOM 660 C C . CYS A 1 81 ? -12.448 0.606 8.350 1.00 97.81 81 CYS A C 1
ATOM 662 O O . CYS A 1 81 ? -12.289 1.163 9.433 1.00 97.81 81 CYS A O 1
ATOM 664 N N . ARG A 1 82 ? -11.725 0.954 7.273 1.00 95.44 82 ARG A N 1
ATOM 665 C CA . ARG A 1 82 ? -10.738 2.052 7.297 1.00 95.44 82 ARG A CA 1
ATOM 666 C C . ARG A 1 82 ? -11.381 3.395 7.655 1.00 95.44 82 ARG A C 1
ATOM 668 O O . ARG A 1 82 ? -10.843 4.119 8.488 1.00 95.44 82 ARG A O 1
ATOM 675 N N . ARG A 1 83 ? -12.555 3.715 7.093 1.00 96.12 83 ARG A N 1
ATOM 676 C CA . ARG A 1 83 ? -13.306 4.942 7.434 1.00 96.12 83 ARG A CA 1
ATOM 677 C C . ARG A 1 83 ? -13.758 4.955 8.896 1.00 96.12 83 ARG A C 1
ATOM 679 O O . ARG A 1 83 ? -13.618 5.980 9.559 1.00 96.12 83 ARG A O 1
ATOM 686 N N . LYS A 1 84 ? -14.260 3.827 9.409 1.00 96.62 84 LYS A N 1
ATOM 687 C CA . LYS A 1 84 ? -14.639 3.687 10.826 1.00 96.62 84 LYS A CA 1
ATOM 688 C C . LYS A 1 84 ? -13.435 3.890 11.748 1.00 96.62 84 LYS A C 1
ATOM 690 O O . LYS A 1 84 ? -13.530 4.646 12.709 1.00 96.62 84 LYS A O 1
ATOM 695 N N . GLU A 1 85 ? -12.305 3.268 11.427 1.00 96.31 85 GLU A N 1
ATOM 696 C CA . GLU A 1 85 ? -11.081 3.385 12.222 1.00 96.31 85 GLU A CA 1
ATOM 697 C C . GLU A 1 85 ? -10.512 4.808 12.201 1.00 96.31 85 GLU A C 1
ATOM 699 O O . GLU A 1 85 ? -10.076 5.304 13.238 1.00 96.31 85 GLU A O 1
ATOM 704 N N . ARG A 1 86 ? -10.582 5.506 11.059 1.00 94.44 86 ARG A N 1
ATOM 705 C CA . ARG A 1 86 ? -10.195 6.922 10.968 1.00 94.44 86 ARG A CA 1
ATOM 706 C C . ARG A 1 86 ? -11.021 7.788 11.922 1.00 94.44 86 ARG A C 1
ATOM 708 O O . ARG A 1 86 ? -10.443 8.547 12.687 1.00 94.44 86 ARG A O 1
ATOM 715 N N . ARG A 1 87 ? -12.350 7.618 11.932 1.00 94.81 87 ARG A N 1
ATOM 716 C CA . ARG A 1 87 ? -13.255 8.336 12.853 1.00 94.81 87 ARG A CA 1
ATOM 717 C C . ARG A 1 87 ? 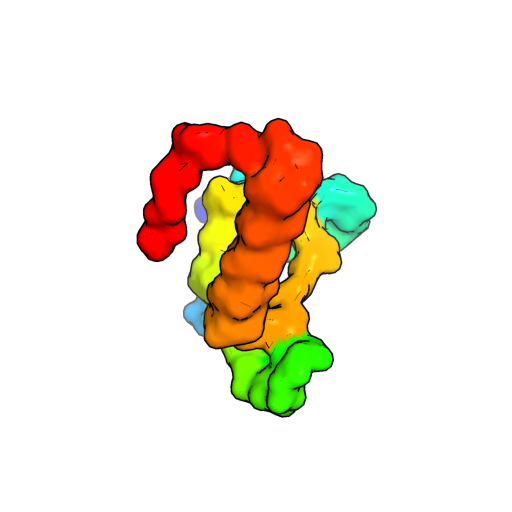-12.954 8.021 14.319 1.00 94.81 87 ARG A C 1
ATOM 719 O O . ARG A 1 87 ? -12.927 8.930 15.134 1.00 94.81 87 ARG A O 1
ATOM 726 N N . ARG A 1 88 ? -12.689 6.751 14.651 1.00 95.31 88 ARG A N 1
ATOM 727 C CA . ARG A 1 88 ? -12.328 6.338 16.018 1.00 95.31 88 ARG A CA 1
ATOM 728 C C . ARG A 1 88 ? -11.031 7.000 16.489 1.00 95.31 88 ARG A C 1
ATOM 730 O O . ARG A 1 88 ? -10.972 7.479 17.614 1.00 95.31 88 ARG A O 1
ATOM 737 N N . LYS A 1 89 ? -9.997 7.010 15.640 1.00 93.38 89 LYS A N 1
ATOM 738 C CA . LYS A 1 89 ? -8.716 7.663 15.944 1.00 93.38 89 LYS A CA 1
ATOM 739 C C . LYS A 1 89 ? -8.880 9.169 16.110 1.00 93.38 89 LYS A C 1
ATOM 741 O O . LYS A 1 89 ? -8.293 9.721 17.029 1.00 93.38 89 LYS A O 1
ATOM 746 N N . GLU A 1 90 ? -9.686 9.798 15.261 1.00 92.88 90 GLU A N 1
ATOM 747 C CA . GLU A 1 90 ? -9.974 11.228 15.368 1.00 92.88 90 GLU A CA 1
ATOM 748 C C . GLU A 1 90 ? -10.678 11.563 16.684 1.00 92.88 90 GLU A C 1
ATOM 750 O O . GLU A 1 90 ? -10.198 12.406 17.433 1.00 92.88 90 GLU A O 1
ATOM 755 N N . GLN A 1 91 ? -11.730 10.818 17.039 1.00 92.19 91 GLN A N 1
ATOM 756 C CA . GLN A 1 91 ? -12.402 10.999 18.326 1.00 92.19 91 GLN A CA 1
ATOM 757 C C . GLN A 1 91 ? -11.430 10.833 19.501 1.00 92.19 91 GLN 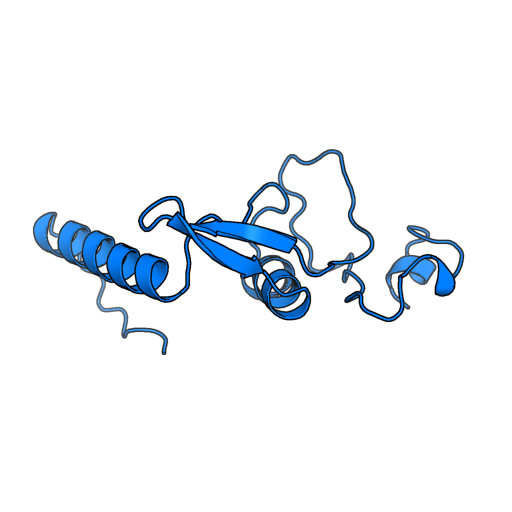A C 1
ATOM 759 O O . GLN A 1 91 ? -11.401 11.669 20.393 1.00 92.19 91 GLN A O 1
ATOM 764 N N . ALA A 1 92 ? -10.562 9.817 19.466 1.00 92.19 92 ALA A N 1
ATOM 765 C CA . ALA A 1 92 ? -9.561 9.619 20.513 1.00 92.19 92 ALA A CA 1
ATOM 766 C C . ALA A 1 92 ? -8.556 10.785 20.613 1.00 92.19 92 ALA A C 1
ATOM 768 O O . ALA A 1 92 ? -8.101 11.104 21.712 1.00 92.19 92 ALA A O 1
ATOM 769 N N . ARG A 1 93 ? -8.206 11.437 19.493 1.00 91.25 93 ARG A N 1
ATOM 770 C CA . ARG A 1 93 ? -7.370 12.650 19.508 1.00 91.25 93 ARG A CA 1
ATOM 771 C C . ARG A 1 93 ? -8.097 13.826 20.154 1.00 91.25 93 ARG A C 1
ATOM 773 O O . ARG A 1 93 ? -7.471 14.535 20.940 1.00 91.25 93 ARG A O 1
ATOM 780 N N . ILE A 1 94 ? -9.383 14.000 19.845 1.00 90.75 94 ILE A N 1
ATOM 781 C CA . ILE A 1 94 ? -10.246 15.030 20.441 1.00 90.75 94 ILE A CA 1
ATOM 782 C C . ILE A 1 94 ? -10.356 14.811 21.952 1.00 90.75 94 ILE A C 1
ATOM 784 O O . ILE A 1 94 ? -10.043 15.716 22.721 1.00 90.75 94 ILE A O 1
ATOM 788 N N . ASP A 1 95 ? -10.706 13.596 22.375 1.00 91.38 95 ASP A N 1
ATOM 789 C CA . ASP A 1 95 ? -10.884 13.238 23.786 1.00 91.38 95 ASP A CA 1
ATOM 790 C C . ASP A 1 95 ? -9.590 13.425 24.598 1.00 91.38 95 ASP A C 1
ATOM 792 O O . ASP A 1 95 ? -9.634 13.781 25.773 1.00 91.38 95 ASP A O 1
ATOM 796 N N . SER A 1 96 ? -8.427 13.228 23.966 1.00 91.88 96 SER A N 1
ATOM 797 C CA . SER A 1 96 ? -7.111 13.421 24.595 1.00 91.88 96 SER A CA 1
ATOM 798 C C . SER A 1 96 ? -6.627 14.881 24.587 1.00 91.88 96 SER A C 1
ATOM 800 O O . SER A 1 96 ? -5.505 15.145 25.009 1.00 91.88 96 SER A O 1
ATOM 802 N N . GLY A 1 97 ? -7.416 15.831 24.068 1.00 87.50 97 GLY A N 1
ATOM 803 C CA . GLY A 1 97 ? -7.031 17.245 23.975 1.00 87.50 97 GLY A CA 1
ATOM 804 C C . GLY A 1 97 ? -5.973 17.558 22.905 1.00 87.50 97 GLY A C 1
ATOM 805 O O . GLY A 1 97 ? -5.412 18.649 22.902 1.00 87.50 97 GLY A O 1
ATOM 806 N N . HIS A 1 98 ? -5.700 16.627 21.984 1.00 80.06 98 HIS A N 1
ATOM 807 C CA . HIS A 1 98 ? -4.739 16.774 20.880 1.00 80.06 98 HIS A CA 1
ATOM 808 C C . HIS A 1 98 ? -5.428 16.952 19.517 1.00 80.06 98 HIS A C 1
ATOM 810 O O . HIS A 1 98 ? -4.879 16.553 18.477 1.00 80.06 98 HIS A O 1
ATOM 816 N N . ALA A 1 99 ? -6.644 17.504 19.516 1.00 76.94 99 ALA A N 1
ATOM 817 C CA . ALA A 1 99 ? -7.331 17.877 18.288 1.00 76.94 99 ALA A CA 1
ATOM 818 C C . ALA A 1 99 ? -6.425 18.812 17.474 1.00 76.94 99 ALA A C 1
ATOM 820 O O . ALA A 1 99 ? -5.870 19.772 18.006 1.00 76.94 99 ALA A O 1
ATOM 821 N N . VAL A 1 100 ? -6.224 18.480 16.201 1.00 64.81 100 VAL A N 1
ATOM 822 C CA . VAL A 1 100 ? -5.556 19.367 15.245 1.00 64.81 100 VAL A CA 1
ATOM 823 C C . VAL A 1 100 ? -6.653 19.894 14.345 1.00 64.81 100 VAL A C 1
ATOM 825 O O . VAL A 1 100 ? -7.468 19.099 13.878 1.00 64.81 100 VAL A O 1
ATOM 828 N N . ASP A 1 101 ? -6.666 21.197 14.086 1.00 60.31 101 ASP A N 1
ATOM 829 C CA . ASP A 1 101 ? -7.572 21.821 13.121 1.00 60.31 101 ASP A CA 1
ATOM 830 C C . ASP A 1 101 ? -7.185 21.409 11.688 1.00 60.31 101 ASP A C 1
ATOM 832 O O . ASP A 1 101 ? -6.679 22.210 10.905 1.00 60.31 101 ASP A O 1
ATOM 836 N N . THR A 1 102 ? -7.367 20.136 11.332 1.00 56.16 102 THR A N 1
ATOM 837 C CA . THR A 1 102 ? -7.092 19.632 9.984 1.00 56.16 102 THR A CA 1
ATOM 838 C C . THR A 1 102 ? -8.402 19.186 9.336 1.00 56.16 102 THR A C 1
ATOM 840 O O . THR A 1 102 ? -9.041 18.254 9.834 1.00 56.16 102 THR A O 1
ATOM 843 N N . PRO A 1 103 ? -8.824 19.807 8.218 1.00 48.38 103 PRO A N 1
ATOM 844 C CA . PRO A 1 103 ? -10.060 19.434 7.543 1.00 48.38 103 PRO A CA 1
ATOM 845 C C . PRO A 1 103 ? -9.973 17.996 7.003 1.00 48.38 103 PRO A C 1
ATOM 847 O O . PRO A 1 103 ? -8.888 17.522 6.643 1.00 48.38 103 PRO A O 1
ATOM 850 N N . PRO A 1 104 ? -11.098 17.262 6.942 1.00 47.50 104 PRO A N 1
ATOM 851 C CA . PRO A 1 104 ? -11.082 15.876 6.505 1.00 47.50 104 PRO A CA 1
ATOM 852 C C . PRO A 1 104 ? -10.715 15.800 5.019 1.00 47.50 104 PRO A C 1
ATOM 854 O O . PRO A 1 104 ? -11.459 16.282 4.175 1.00 47.50 104 PRO A O 1
ATOM 857 N N . ALA A 1 105 ? -9.587 15.158 4.696 1.00 51.94 105 ALA A N 1
ATOM 858 C CA . ALA A 1 105 ? -9.280 14.784 3.314 1.00 51.94 105 ALA A CA 1
ATOM 859 C C . ALA A 1 105 ? -10.333 13.777 2.806 1.00 51.94 105 ALA A C 1
ATOM 861 O O . ALA A 1 105 ? -10.562 12.760 3.483 1.00 51.94 105 ALA A O 1
ATOM 862 N N . GLU A 1 106 ? -10.965 14.116 1.678 1.00 37.22 106 GLU A N 1
ATOM 863 C CA . GLU A 1 106 ? -12.122 13.462 1.031 1.00 37.22 106 GLU A CA 1
ATOM 864 C C . GLU A 1 106 ? -11.894 11.993 0.613 1.00 37.22 106 GLU A C 1
ATOM 866 O O . GLU A 1 106 ? -10.761 11.634 0.224 1.00 37.22 106 GLU A O 1
#